Protein AF-A0A920M3Y2-F1 (afdb_monomer_lite)

Structure (mmCIF, N/CA/C/O backbone):
data_AF-A0A920M3Y2-F1
#
_entry.id   AF-A0A920M3Y2-F1
#
loop_
_atom_site.group_PDB
_atom_site.id
_atom_site.type_symbol
_atom_site.label_atom_id
_atom_site.label_alt_id
_atom_site.label_comp_id
_atom_site.label_asym_id
_atom_site.label_entity_id
_atom_site.label_seq_id
_atom_site.pdbx_PDB_ins_code
_atom_site.Cartn_x
_atom_site.Cartn_y
_atom_site.Cartn_z
_atom_site.occupancy
_atom_site.B_iso_or_equiv
_atom_site.auth_seq_id
_atom_site.auth_comp_id
_atom_site.auth_asym_id
_atom_site.auth_atom_id
_atom_site.pdbx_PDB_model_num
ATOM 1 N N . MET A 1 1 ? -8.073 21.825 15.435 1.00 49.38 1 MET A N 1
ATOM 2 C CA . MET A 1 1 ? -8.136 20.510 14.765 1.00 49.38 1 MET A CA 1
ATOM 3 C C . MET A 1 1 ? -7.115 19.603 15.423 1.00 49.38 1 MET A C 1
ATOM 5 O O . MET A 1 1 ? -5.924 19.786 15.213 1.00 49.38 1 MET A O 1
ATOM 9 N N . THR A 1 2 ? -7.551 18.712 16.306 1.00 58.31 2 THR A N 1
ATOM 10 C CA . THR A 1 2 ? -6.680 17.699 16.910 1.00 58.31 2 THR A CA 1
ATOM 11 C C . THR A 1 2 ? -6.517 16.556 15.913 1.00 58.31 2 THR A C 1
ATOM 13 O O . THR A 1 2 ? -7.473 15.851 15.602 1.00 58.31 2 THR A O 1
ATOM 16 N N . ASN A 1 3 ? -5.310 16.400 15.367 1.00 61.75 3 ASN A N 1
ATOM 17 C CA . ASN A 1 3 ? -4.972 15.272 14.505 1.00 61.75 3 ASN A CA 1
ATOM 18 C C . ASN A 1 3 ? -4.892 13.998 15.357 1.00 61.75 3 ASN A C 1
ATOM 20 O O . ASN A 1 3 ? -3.862 13.720 15.965 1.00 61.75 3 ASN A O 1
ATOM 24 N N . ASN A 1 4 ? -5.964 13.206 15.376 1.00 86.00 4 ASN A N 1
ATOM 25 C CA . ASN A 1 4 ? -5.994 11.880 16.007 1.00 86.00 4 ASN A CA 1
ATOM 26 C C . ASN A 1 4 ? -5.370 10.786 15.118 1.00 86.00 4 ASN A C 1
ATOM 28 O O . ASN A 1 4 ? -5.767 9.628 15.182 1.00 86.00 4 ASN A O 1
ATOM 32 N N . TYR A 1 5 ? -4.390 11.141 14.287 1.00 84.56 5 TYR A N 1
ATOM 33 C CA . TYR A 1 5 ? -3.706 10.209 13.394 1.00 84.56 5 TYR A CA 1
ATOM 34 C C . TYR A 1 5 ? -2.232 10.133 13.773 1.00 84.56 5 TYR A C 1
ATOM 36 O O . TYR A 1 5 ? -1.593 11.151 14.048 1.00 84.56 5 TYR A O 1
ATOM 44 N N . LYS A 1 6 ? -1.692 8.915 13.790 1.00 89.38 6 LYS A N 1
ATOM 45 C CA . LYS A 1 6 ? -0.275 8.645 14.040 1.00 89.38 6 LYS A CA 1
ATOM 46 C C . LYS A 1 6 ? 0.247 7.748 12.929 1.00 89.38 6 LYS A C 1
ATOM 48 O O . LYS A 1 6 ? -0.437 6.814 12.526 1.00 89.38 6 LYS A O 1
ATOM 53 N N . ALA A 1 7 ? 1.452 8.036 12.447 1.00 89.88 7 ALA A N 1
ATOM 54 C CA . ALA A 1 7 ? 2.120 7.160 11.498 1.00 89.88 7 ALA A CA 1
ATOM 55 C C . ALA A 1 7 ? 2.441 5.821 12.172 1.00 89.88 7 ALA A C 1
ATOM 57 O O . ALA A 1 7 ? 2.986 5.791 13.279 1.00 89.88 7 ALA A O 1
ATOM 58 N N . VAL A 1 8 ? 2.129 4.725 11.487 1.00 90.50 8 VAL A N 1
ATOM 59 C CA . VAL A 1 8 ? 2.546 3.387 11.900 1.00 90.50 8 VAL A CA 1
ATOM 60 C C . VAL A 1 8 ? 3.975 3.172 11.421 1.00 90.50 8 VAL A C 1
ATOM 62 O O . VAL A 1 8 ? 4.273 3.232 10.229 1.00 90.50 8 VAL A O 1
ATOM 65 N N . LYS A 1 9 ? 4.894 2.970 12.363 1.00 91.00 9 LYS A N 1
ATOM 66 C CA . LYS A 1 9 ? 6.308 2.788 12.039 1.00 91.00 9 LYS A CA 1
ATOM 67 C C . LYS A 1 9 ? 6.512 1.432 11.357 1.00 91.00 9 LYS A C 1
ATOM 69 O O . LYS A 1 9 ? 6.009 0.430 11.845 1.00 91.00 9 LYS A O 1
ATOM 74 N N . PHE A 1 10 ? 7.315 1.407 10.292 1.00 89.00 10 PHE A N 1
ATOM 75 C CA . PHE A 1 10 ? 7.695 0.194 9.544 1.00 89.00 10 PHE A CA 1
ATOM 76 C C . PHE A 1 10 ? 6.561 -0.514 8.785 1.00 89.00 10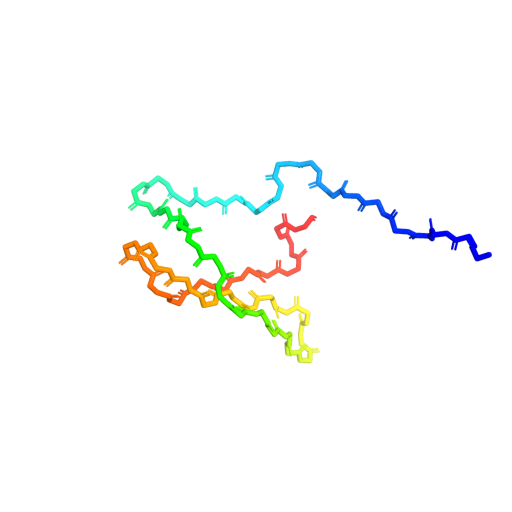 PHE A C 1
ATOM 78 O O . PHE A 1 10 ? 6.750 -1.639 8.328 1.00 89.00 10 PHE A O 1
ATOM 85 N N . TRP A 1 11 ? 5.416 0.144 8.615 1.00 89.75 11 TRP A N 1
ATOM 86 C CA . TRP A 1 11 ? 4.368 -0.314 7.713 1.00 89.75 11 TRP A CA 1
ATOM 87 C C . TRP A 1 11 ? 4.590 0.213 6.285 1.00 89.75 11 TRP A C 1
ATOM 89 O O . TRP A 1 11 ? 4.968 1.382 6.141 1.00 89.75 11 TRP A O 1
ATOM 99 N N . PRO A 1 12 ? 4.304 -0.581 5.235 1.00 89.69 12 PRO A N 1
ATOM 100 C CA . PRO A 1 12 ? 3.947 -2.004 5.253 1.00 89.69 12 PRO A CA 1
ATOM 101 C C . PRO A 1 12 ? 5.178 -2.924 5.238 1.00 89.69 12 PRO A C 1
ATOM 103 O O . PRO A 1 12 ? 6.262 -2.530 4.801 1.00 89.69 12 PRO A O 1
ATOM 106 N N . LYS A 1 13 ? 5.005 -4.185 5.652 1.00 88.44 13 LYS A N 1
ATOM 107 C CA . LYS A 1 13 ? 6.028 -5.221 5.452 1.00 88.44 13 LYS A CA 1
ATOM 108 C C . LYS A 1 13 ? 5.939 -5.749 4.027 1.00 88.44 13 LYS A C 1
ATOM 110 O O . LYS A 1 13 ? 4.907 -6.256 3.601 1.00 88.44 13 LYS A O 1
ATOM 115 N N . ILE A 1 14 ? 7.037 -5.64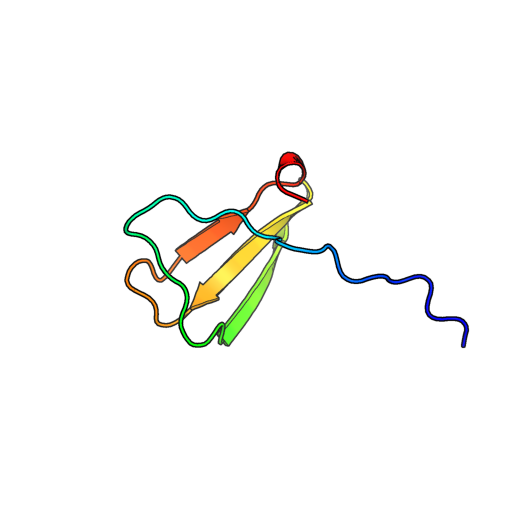0 3.291 1.00 91.00 14 ILE A N 1
ATOM 116 C CA . ILE A 1 14 ? 7.117 -6.092 1.903 1.00 91.00 14 ILE A CA 1
ATOM 117 C C . ILE A 1 14 ? 8.030 -7.324 1.848 1.00 91.00 14 ILE A C 1
ATOM 119 O O . ILE A 1 14 ? 9.151 -7.258 2.362 1.00 91.00 14 ILE A O 1
ATOM 123 N N . PRO A 1 15 ? 7.581 -8.450 1.257 1.00 91.31 15 PRO A N 1
ATOM 124 C CA . PRO A 1 15 ? 8.420 -9.629 1.080 1.00 91.31 15 PRO A CA 1
ATOM 125 C C . PRO A 1 15 ? 9.712 -9.312 0.325 1.00 91.31 15 PRO A C 1
ATOM 127 O O . PRO A 1 15 ? 9.746 -8.464 -0.568 1.00 91.31 15 PRO A O 1
ATOM 130 N N . HIS A 1 16 ? 10.779 -10.038 0.656 1.00 94.94 16 HIS A N 1
ATOM 131 C CA . HIS A 1 16 ? 12.056 -9.891 -0.032 1.00 94.94 16 HIS A CA 1
ATOM 132 C C . HIS A 1 16 ? 11.895 -10.067 -1.551 1.00 94.94 16 HIS A C 1
ATOM 134 O O . HIS A 1 16 ? 11.222 -10.986 -2.015 1.00 94.94 16 HIS A O 1
ATOM 140 N N . GLY A 1 17 ? 12.547 -9.197 -2.326 1.00 96.25 17 GLY A N 1
ATOM 141 C CA 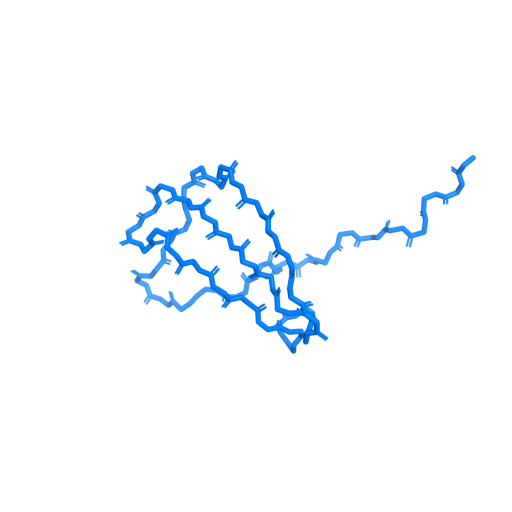. GLY A 1 17 ? 12.470 -9.205 -3.788 1.00 96.25 17 GLY A CA 1
ATOM 142 C C . GLY A 1 17 ? 11.284 -8.432 -4.368 1.00 96.25 17 GLY A C 1
ATOM 143 O O . GLY A 1 17 ? 11.193 -8.320 -5.586 1.00 96.25 17 GLY A O 1
ATOM 144 N N . ILE A 1 18 ? 10.414 -7.856 -3.535 1.00 95.62 18 ILE A N 1
ATOM 145 C CA . ILE A 1 18 ? 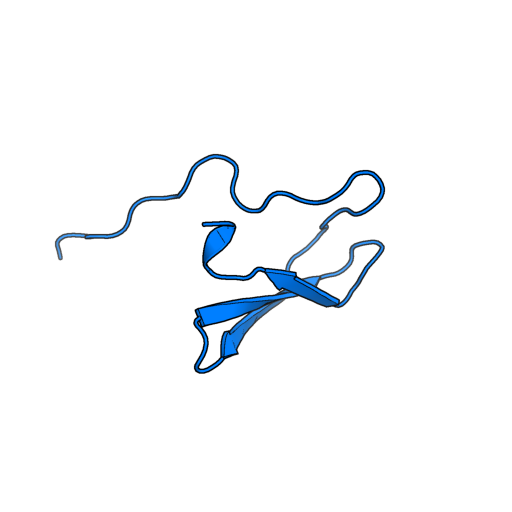9.392 -6.887 -3.944 1.00 95.62 18 ILE A CA 1
ATOM 146 C C . ILE A 1 18 ? 9.801 -5.513 -3.413 1.00 95.62 18 ILE A C 1
ATOM 148 O O . ILE A 1 18 ? 10.269 -5.391 -2.281 1.00 95.62 18 ILE A O 1
ATOM 152 N N . TRP A 1 19 ? 9.643 -4.466 -4.219 1.00 93.50 19 TRP A N 1
ATOM 153 C CA . TRP A 1 19 ? 9.910 -3.099 -3.777 1.00 93.50 19 TRP A CA 1
ATOM 154 C C . TRP A 1 19 ? 8.916 -2.108 -4.365 1.00 93.50 19 TRP A C 1
ATOM 156 O O . TRP A 1 19 ? 8.484 -2.233 -5.509 1.00 93.50 19 TRP A O 1
ATOM 166 N N . LEU A 1 20 ? 8.608 -1.083 -3.574 1.00 93.00 20 LEU A N 1
ATOM 167 C CA . LEU A 1 20 ? 7.917 0.111 -4.040 1.00 93.00 20 LEU A CA 1
ATOM 168 C C . LEU A 1 20 ? 8.914 1.069 -4.703 1.00 93.00 20 LEU A C 1
ATOM 170 O O . LEU A 1 20 ? 10.078 1.157 -4.306 1.00 93.00 20 LEU A O 1
ATOM 174 N N . ARG A 1 21 ? 8.438 1.825 -5.693 1.00 93.00 21 ARG A N 1
ATOM 175 C CA . ARG A 1 21 ? 9.051 3.101 -6.097 1.00 93.00 21 ARG A CA 1
ATOM 176 C C . ARG A 1 21 ? 8.079 4.238 -5.790 1.00 93.00 21 ARG A C 1
ATOM 178 O O . ARG A 1 21 ? 7.690 4.407 -4.639 1.00 93.00 21 ARG A O 1
ATOM 185 N N . GLU A 1 22 ? 7.643 4.991 -6.793 1.00 95.94 22 GLU A N 1
ATOM 186 C CA . GLU A 1 22 ? 6.613 6.006 -6.624 1.00 95.94 22 GLU A CA 1
ATOM 187 C C . GLU A 1 22 ? 5.246 5.331 -6.467 1.00 95.94 22 GLU A C 1
ATOM 189 O O . GLU A 1 22 ? 4.763 4.685 -7.399 1.00 95.94 22 GLU A O 1
ATOM 194 N N . ALA A 1 23 ? 4.624 5.482 -5.295 1.00 92.19 23 ALA A N 1
ATOM 195 C CA . ALA A 1 23 ? 3.223 5.139 -5.073 1.00 92.19 23 ALA A CA 1
ATOM 196 C C . ALA A 1 23 ? 2.348 6.241 -5.686 1.00 92.19 23 ALA A C 1
ATOM 198 O O . ALA A 1 23 ? 2.272 7.351 -5.161 1.00 92.19 23 ALA A O 1
ATOM 199 N N . THR A 1 24 ? 1.731 5.956 -6.831 1.00 96.06 24 THR A N 1
ATOM 200 C CA . THR A 1 24 ? 0.997 6.957 -7.619 1.00 96.06 24 THR A CA 1
ATOM 201 C C . THR A 1 24 ? -0.457 7.100 -7.189 1.00 96.06 24 THR A C 1
ATOM 203 O O . THR A 1 24 ? -1.044 8.161 -7.381 1.00 96.06 24 THR A O 1
ATOM 206 N N . SER A 1 25 ? -1.052 6.046 -6.627 1.00 97.19 25 SER A N 1
ATOM 207 C 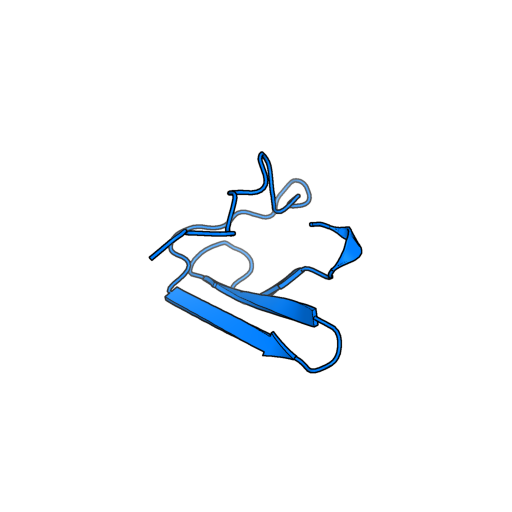CA . SER A 1 25 ? -2.429 6.079 -6.129 1.00 97.19 25 SER A CA 1
ATOM 208 C C . SER A 1 25 ? -2.664 5.027 -5.053 1.00 97.19 25 SER A C 1
ATOM 210 O O . SER A 1 25 ? -2.075 3.943 -5.097 1.00 97.19 25 SER A O 1
ATOM 212 N N . VAL A 1 26 ? -3.574 5.338 -4.128 1.00 96.62 26 VAL A N 1
ATOM 213 C CA . VAL A 1 26 ? -4.021 4.432 -3.066 1.00 96.62 26 VAL A CA 1
ATOM 214 C C . VAL A 1 26 ? -5.546 4.347 -3.020 1.00 96.62 26 VAL A C 1
ATOM 216 O O . VAL A 1 26 ? -6.228 5.320 -3.340 1.00 96.62 26 VAL A O 1
ATOM 219 N N . SER A 1 27 ? -6.083 3.193 -2.632 1.00 97.69 27 SER A N 1
ATOM 220 C CA . SER A 1 27 ? -7.518 2.990 -2.394 1.00 97.69 27 SER A CA 1
ATOM 221 C C . SER A 1 27 ? -7.737 1.960 -1.285 1.00 97.69 27 SER A C 1
ATOM 223 O O . SER A 1 27 ? -6.797 1.264 -0.898 1.00 97.69 27 SER A O 1
ATOM 225 N N . VAL A 1 28 ? -8.965 1.874 -0.777 1.00 97.06 28 VAL A N 1
ATOM 226 C CA . VAL A 1 28 ? -9.373 0.900 0.240 1.00 97.06 28 VAL A CA 1
ATOM 227 C C . VAL A 1 28 ? -10.664 0.200 -0.167 1.00 97.06 28 VAL A C 1
ATOM 229 O O . VAL A 1 28 ? -11.500 0.800 -0.845 1.00 97.06 28 VAL A O 1
ATOM 232 N N . ASP A 1 29 ? -10.829 -1.057 0.241 1.00 96.94 29 ASP A N 1
ATOM 233 C CA . ASP A 1 29 ? -12.081 -1.803 0.077 1.00 96.94 29 ASP A CA 1
ATOM 234 C C . ASP A 1 29 ? -12.883 -1.888 1.393 1.00 96.94 29 ASP A C 1
ATOM 236 O O . ASP A 1 29 ? -12.493 -1.346 2.427 1.00 96.94 29 ASP A O 1
ATOM 240 N N . SER A 1 30 ? -14.027 -2.577 1.366 1.00 96.88 30 SER A N 1
ATOM 241 C CA . SER A 1 30 ? -14.886 -2.774 2.544 1.00 96.88 30 SER A CA 1
ATOM 242 C C . SER A 1 30 ? -14.295 -3.700 3.616 1.00 96.88 30 SER A C 1
ATOM 244 O O . SER A 1 30 ? -14.902 -3.852 4.674 1.00 96.88 30 SER A O 1
ATOM 246 N N . ASN A 1 31 ? -13.160 -4.348 3.341 1.00 95.38 31 ASN A N 1
ATOM 247 C CA . ASN A 1 31 ? -12.455 -5.242 4.259 1.00 95.38 31 ASN A CA 1
ATOM 248 C C . ASN A 1 31 ? -11.206 -4.579 4.870 1.00 95.38 31 ASN A C 1
ATOM 250 O O . ASN A 1 31 ? -10.391 -5.276 5.475 1.00 95.38 31 ASN A O 1
ATOM 254 N N . ASP A 1 32 ? -11.053 -3.257 4.726 1.00 93.69 32 ASP A N 1
ATOM 255 C CA . ASP A 1 32 ? -9.876 -2.483 5.143 1.00 93.69 32 ASP A CA 1
ATOM 256 C C . ASP A 1 32 ? -8.568 -2.886 4.421 1.00 93.69 32 ASP A C 1
ATOM 258 O O . ASP A 1 32 ? -7.475 -2.622 4.929 1.00 93.69 32 ASP A O 1
ATOM 262 N N . ASN A 1 33 ? -8.634 -3.506 3.234 1.00 95.56 33 ASN A N 1
ATOM 263 C CA . ASN A 1 33 ? -7.429 -3.753 2.439 1.00 95.56 33 ASN A CA 1
ATOM 264 C C . ASN A 1 33 ? -6.956 -2.452 1.789 1.00 95.56 33 ASN A C 1
ATOM 266 O O . ASN A 1 33 ? -7.751 -1.737 1.180 1.00 95.56 33 ASN A O 1
ATOM 270 N 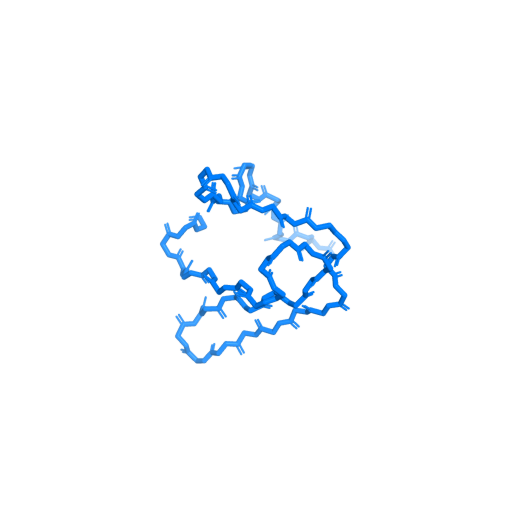N . VAL A 1 34 ? -5.655 -2.172 1.851 1.00 95.56 34 VAL A N 1
ATOM 271 C CA . VAL A 1 34 ? -5.031 -1.007 1.219 1.00 95.56 34 VAL A CA 1
ATOM 272 C C . VAL A 1 34 ? -4.386 -1.411 -0.098 1.00 95.56 34 VAL A C 1
ATOM 274 O O . VAL A 1 34 ? -3.439 -2.195 -0.135 1.00 95.56 34 VAL A O 1
ATOM 277 N N . TYR A 1 35 ? -4.869 -0.825 -1.185 1.00 96.69 35 TYR A N 1
ATOM 278 C CA . TYR A 1 35 ? -4.355 -1.024 -2.535 1.00 96.69 35 TYR A CA 1
ATOM 279 C C . TYR A 1 35 ? -3.375 0.095 -2.864 1.00 96.69 35 TYR A C 1
ATOM 281 O O . TYR A 1 35 ? -3.730 1.268 -2.763 1.00 96.69 35 TYR A O 1
ATOM 289 N N . VAL A 1 36 ? -2.162 -0.254 -3.292 1.00 96.88 36 VAL A N 1
ATOM 290 C CA . VAL A 1 36 ? -1.110 0.695 -3.673 1.00 96.88 36 VAL A CA 1
ATOM 291 C C . VAL A 1 36 ? -0.653 0.397 -5.097 1.00 96.88 36 VAL A C 1
ATOM 293 O O . VAL A 1 36 ? 0.025 -0.601 -5.353 1.00 96.88 36 VAL A O 1
ATOM 296 N N . PHE A 1 37 ? -1.003 1.286 -6.029 1.00 97.88 37 PHE A N 1
ATOM 297 C CA . PHE A 1 37 ? -0.467 1.252 -7.389 1.00 97.88 37 PHE A CA 1
ATOM 298 C C . PHE A 1 37 ? 0.837 2.045 -7.444 1.00 97.88 37 PHE A C 1
ATOM 300 O O . PHE A 1 37 ? 0.899 3.192 -6.985 1.00 97.88 37 PHE A O 1
ATOM 307 N N . ASN A 1 38 ? 1.891 1.420 -7.965 1.00 97.00 38 ASN A N 1
ATOM 308 C CA . ASN A 1 38 ? 3.240 1.966 -7.905 1.00 97.00 38 ASN A CA 1
ATOM 309 C C . ASN A 1 38 ? 4.110 1.552 -9.107 1.00 97.00 38 ASN A C 1
ATOM 311 O O . ASN A 1 38 ? 3.750 0.665 -9.877 1.00 97.00 38 ASN A O 1
ATOM 315 N N . ARG A 1 39 ? 5.278 2.189 -9.257 1.00 97.31 39 ARG A N 1
ATOM 316 C CA . ARG A 1 39 ? 6.249 1.929 -10.348 1.00 97.31 39 ARG A CA 1
ATOM 317 C C . ARG A 1 39 ? 7.384 0.958 -9.983 1.00 97.31 39 ARG A C 1
ATOM 319 O O . ARG A 1 39 ? 8.447 0.972 -10.604 1.00 97.31 39 ARG A O 1
ATOM 326 N N . GLY A 1 40 ? 7.200 0.170 -8.934 1.00 96.06 40 GLY A N 1
ATOM 327 C CA . GLY A 1 40 ? 8.093 -0.909 -8.525 1.00 96.06 40 GLY A CA 1
ATOM 328 C C . GLY A 1 40 ? 8.020 -2.120 -9.452 1.00 96.06 40 GLY A C 1
ATOM 329 O O . GLY A 1 40 ? 7.382 -2.088 -10.504 1.00 96.06 40 GLY A O 1
ATOM 330 N N . ASN A 1 41 ? 8.682 -3.211 -9.066 1.00 97.50 41 ASN A N 1
ATOM 331 C CA . ASN A 1 41 ? 8.673 -4.440 -9.868 1.00 97.50 41 ASN A CA 1
ATOM 332 C C . ASN A 1 41 ? 7.330 -5.177 -9.851 1.00 97.50 41 ASN A C 1
ATOM 334 O O . ASN A 1 41 ? 7.042 -5.935 -10.774 1.00 97.50 41 ASN A O 1
ATOM 338 N N . VAL A 1 42 ? 6.512 -4.944 -8.825 1.00 96.88 42 VAL A N 1
ATOM 339 C CA . VAL A 1 42 ? 5.123 -5.396 -8.757 1.00 96.88 42 VAL A CA 1
ATOM 340 C C . VAL A 1 42 ? 4.233 -4.150 -8.750 1.00 96.88 42 VAL A C 1
ATOM 342 O O . VAL A 1 42 ? 4.211 -3.432 -7.746 1.00 96.88 42 VAL A O 1
ATOM 345 N N . PRO A 1 43 ? 3.510 -3.857 -9.848 1.00 96.06 43 PRO A N 1
ATOM 346 C CA . PRO A 1 43 ? 2.745 -2.613 -9.956 1.00 96.06 43 PRO A CA 1
ATOM 347 C C . PRO A 1 43 ? 1.591 -2.522 -8.949 1.00 96.06 43 PRO A C 1
ATOM 349 O O . PRO A 1 43 ? 1.304 -1.445 -8.431 1.00 96.06 43 PRO A O 1
ATOM 352 N N . LEU A 1 44 ? 0.931 -3.665 -8.729 1.00 96.56 44 LEU A N 1
ATOM 353 C CA . LEU A 1 44 ? -0.170 -3.971 -7.809 1.00 96.56 44 LEU A CA 1
ATOM 354 C C . LEU A 1 44 ? 0.237 -4.485 -6.418 1.00 96.56 44 LEU A C 1
ATOM 356 O O . LEU A 1 44 ? 0.443 -5.691 -6.335 1.00 96.56 44 LEU A O 1
ATOM 360 N N . LEU A 1 45 ? 0.298 -3.683 -5.344 1.00 95.75 45 LEU A N 1
ATOM 361 C CA . LEU A 1 45 ? 0.412 -4.231 -3.975 1.00 95.75 45 LEU A CA 1
ATOM 362 C C . LEU A 1 45 ? -0.885 -4.049 -3.182 1.00 95.75 45 LEU A C 1
ATOM 364 O O . LEU A 1 45 ? -1.511 -2.993 -3.247 1.00 95.75 45 LEU A O 1
ATOM 368 N N . ILE A 1 46 ? -1.275 -5.083 -2.437 1.00 95.56 46 ILE A N 1
ATOM 369 C CA . ILE A 1 46 ? -2.459 -5.094 -1.574 1.00 95.56 46 ILE A CA 1
ATOM 370 C C . ILE A 1 46 ? -1.990 -5.478 -0.173 1.00 95.56 46 ILE A C 1
ATOM 372 O O . ILE A 1 46 ? -1.359 -6.521 -0.004 1.00 95.56 46 ILE A O 1
ATOM 376 N N . PHE A 1 47 ? -2.283 -4.633 0.810 1.00 94.00 47 PHE A N 1
ATOM 377 C CA . PHE A 1 47 ? -1.938 -4.846 2.211 1.00 94.00 47 PHE A CA 1
ATOM 378 C C . PHE A 1 47 ? -3.217 -5.043 3.008 1.00 94.00 47 PHE A C 1
ATOM 380 O O . PHE A 1 47 ? -4.108 -4.198 2.949 1.00 94.00 47 PHE A O 1
ATOM 387 N N . ASP A 1 48 ? -3.318 -6.147 3.739 1.00 91.38 48 ASP A N 1
ATOM 388 C CA . ASP A 1 48 ? -4.461 -6.359 4.615 1.00 91.38 48 ASP A CA 1
ATOM 389 C C . ASP A 1 48 ? -4.334 -5.528 5.903 1.00 91.38 48 ASP A C 1
ATOM 391 O O . ASP A 1 48 ? -3.282 -4.974 6.240 1.00 91.38 48 ASP A O 1
ATOM 395 N N . LYS A 1 49 ? -5.431 -5.462 6.654 1.00 82.75 49 LYS A N 1
ATOM 396 C CA . LYS A 1 49 ? -5.482 -4.783 7.950 1.00 82.75 49 LYS A CA 1
ATOM 397 C C . LYS A 1 49 ? -4.504 -5.340 8.989 1.00 82.75 49 LYS A C 1
ATOM 399 O O . LYS A 1 49 ? -4.120 -4.608 9.895 1.00 82.75 49 LYS A O 1
ATOM 404 N N . LYS A 1 50 ? -4.150 -6.627 8.920 1.00 76.62 50 LYS A N 1
ATOM 405 C CA . LYS A 1 50 ? -3.280 -7.281 9.913 1.00 76.62 50 LYS A CA 1
ATOM 406 C C . LYS A 1 50 ? -1.826 -6.857 9.762 1.00 76.62 50 LYS A C 1
ATOM 408 O O . LYS A 1 50 ? -1.048 -7.057 10.693 1.00 76.62 50 LYS A O 1
ATOM 413 N N . GLU A 1 51 ? -1.466 -6.300 8.611 1.00 67.94 51 GLU A N 1
ATOM 414 C CA . GLU A 1 51 ? -0.130 -5.767 8.402 1.00 67.94 51 GLU A CA 1
ATOM 415 C C . GLU A 1 51 ? 0.088 -4.420 9.104 1.00 67.94 51 GLU A C 1
ATOM 417 O O . GLU A 1 51 ? 1.249 -4.113 9.364 1.00 67.94 51 GLU A O 1
ATOM 422 N N . ILE A 1 52 ? -0.979 -3.664 9.430 1.00 66.44 52 ILE A N 1
ATOM 423 C CA . ILE A 1 52 ? -0.964 -2.352 10.124 1.00 66.44 52 ILE A CA 1
ATOM 424 C C . ILE A 1 52 ? -0.588 -2.489 11.606 1.00 66.44 52 ILE A C 1
ATOM 426 O O . ILE A 1 52 ? -1.196 -3.320 12.315 1.00 66.44 52 ILE A O 1
#

Foldseek 3Di:
DDPPDDDDPPPADDDPPWDFDDQPDWDADPQRWIWTQGDTPDRTDIHGPVRD

Radius of gyration: 12.31 Å; chains: 1; bounding box: 27×30×27 Å

pLDDT: mean 90.24, std 10.69, range [49.38, 97.88]

Sequence (52 aa):
MTNNYKAVKFWPKIPHGIWLREATSVSVDSNDNVYVFNRGNVPLLIFDKKEI

Secondary structure (DSSP, 8-state):
------PPTTPSP--TT-----EEEEEE-TT-PEEEEESSSSSEEEE-GGG-